Protein AF-A0A1F2PEK2-F1 (afdb_monomer_lite)

Secondary structure (DSSP, 8-state):
-PPTTHHHHHHHHHHHHHHSS--EEE-SSS-EEE-PPPTT--S------------------------

Structure (mmCIF, N/CA/C/O backbone):
data_AF-A0A1F2PEK2-F1
#
_entry.id   AF-A0A1F2PEK2-F1
#
loop_
_atom_site.group_PDB
_atom_site.id
_atom_site.type_symbol
_atom_site.label_atom_id
_atom_site.label_alt_id
_atom_site.label_comp_id
_atom_site.label_asym_id
_atom_site.label_entity_id
_atom_site.label_seq_id
_atom_site.pdbx_PDB_ins_code
_atom_site.Cartn_x
_atom_site.Cartn_y
_atom_site.Cartn_z
_atom_site.occupancy
_atom_site.B_iso_or_equiv
_atom_site.auth_seq_id
_atom_site.auth_comp_id
_atom_site.auth_asym_id
_atom_site.auth_atom_id
_atom_site.pdbx_PDB_model_num
ATOM 1 N N . MET A 1 1 ? 18.274 2.700 8.516 1.00 66.62 1 MET A N 1
ATOM 2 C CA . MET A 1 1 ? 18.065 2.278 7.118 1.00 66.62 1 MET A CA 1
ATOM 3 C C . MET A 1 1 ? 16.619 1.855 7.021 1.00 66.62 1 MET A C 1
ATOM 5 O O . MET A 1 1 ? 16.193 1.108 7.894 1.00 66.62 1 MET A O 1
ATOM 9 N N . ASP A 1 2 ? 15.876 2.351 6.038 1.00 78.00 2 ASP A N 1
ATOM 10 C CA . ASP A 1 2 ? 14.521 1.853 5.823 1.00 78.00 2 ASP A CA 1
ATOM 11 C C . ASP A 1 2 ? 14.580 0.392 5.379 1.00 78.00 2 ASP A C 1
ATOM 13 O O . ASP A 1 2 ? 15.351 0.017 4.494 1.00 78.00 2 ASP A O 1
ATOM 17 N N . GLU A 1 3 ? 13.791 -0.443 6.043 1.00 88.00 3 GLU A N 1
ATOM 18 C CA . GLU A 1 3 ? 13.719 -1.869 5.752 1.00 88.00 3 GLU A CA 1
ATOM 19 C C . GLU A 1 3 ? 13.089 -2.110 4.377 1.00 88.00 3 GLU A C 1
ATOM 21 O O . GLU A 1 3 ? 12.134 -1.432 3.989 1.00 88.00 3 GLU A O 1
ATOM 26 N N . LEU A 1 4 ? 13.556 -3.137 3.660 1.00 90.25 4 LEU A N 1
ATOM 27 C CA . LEU A 1 4 ? 12.941 -3.549 2.400 1.00 90.25 4 LEU A CA 1
ATOM 28 C C . LEU A 1 4 ? 11.438 -3.799 2.596 1.00 90.25 4 LEU A C 1
ATOM 30 O O . LEU A 1 4 ? 11.022 -4.581 3.456 1.00 90.25 4 LEU A O 1
ATOM 34 N N . GLY A 1 5 ? 10.622 -3.124 1.790 1.00 88.12 5 GLY A N 1
ATOM 35 C CA . GLY A 1 5 ? 9.164 -3.195 1.867 1.00 88.12 5 GLY A CA 1
ATOM 36 C C . GLY A 1 5 ? 8.525 -2.226 2.866 1.00 88.12 5 GLY A C 1
ATOM 37 O O . GLY A 1 5 ? 7.311 -2.302 3.059 1.00 88.12 5 GLY A O 1
ATOM 38 N N . SER A 1 6 ? 9.288 -1.304 3.468 1.00 91.75 6 SER A N 1
ATOM 39 C CA . SER A 1 6 ? 8.741 -0.228 4.307 1.00 91.75 6 SER A CA 1
ATOM 40 C C . SER A 1 6 ? 7.663 0.575 3.572 1.00 91.75 6 SER A C 1
ATOM 42 O O . SER A 1 6 ? 6.632 0.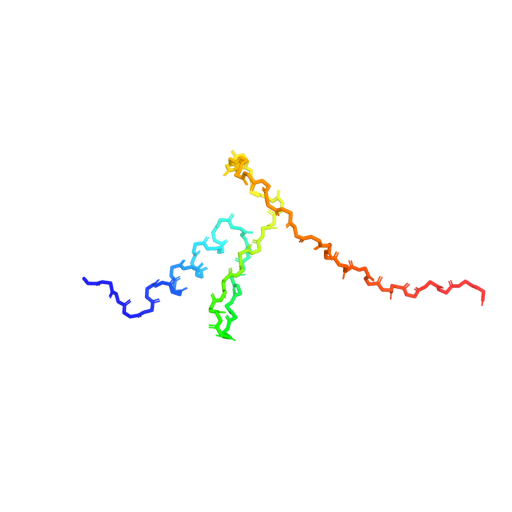860 4.165 1.00 91.75 6 SER A O 1
ATOM 44 N N . GLY A 1 7 ? 7.827 0.839 2.269 1.00 91.56 7 GLY A N 1
ATOM 45 C CA . GLY A 1 7 ? 6.830 1.518 1.432 1.00 91.56 7 GLY A CA 1
ATOM 46 C C . GLY A 1 7 ? 5.474 0.806 1.424 1.00 91.56 7 GLY A C 1
ATOM 47 O O . GLY A 1 7 ? 4.488 1.363 1.892 1.00 91.56 7 GLY A O 1
ATOM 48 N N . ILE A 1 8 ? 5.434 -0.457 0.985 1.00 93.12 8 ILE A N 1
ATOM 49 C CA . ILE A 1 8 ? 4.199 -1.262 0.946 1.00 93.12 8 ILE A CA 1
ATOM 50 C C . ILE A 1 8 ? 3.578 -1.396 2.341 1.00 93.12 8 ILE A C 1
ATOM 52 O O . ILE A 1 8 ? 2.374 -1.189 2.507 1.00 93.12 8 ILE A O 1
ATOM 56 N N . ARG A 1 9 ? 4.391 -1.694 3.365 1.00 94.19 9 ARG A N 1
ATOM 57 C CA . ARG A 1 9 ? 3.910 -1.843 4.748 1.00 94.19 9 ARG A CA 1
ATOM 58 C C . ARG A 1 9 ? 3.322 -0.543 5.292 1.00 94.19 9 ARG A C 1
ATOM 60 O O . ARG A 1 9 ? 2.247 -0.566 5.894 1.00 94.19 9 ARG A O 1
ATOM 67 N N . ASN A 1 10 ? 3.985 0.583 5.048 1.00 94.19 10 ASN A N 1
ATOM 68 C CA . ASN A 1 10 ? 3.509 1.896 5.463 1.00 94.19 10 ASN A CA 1
ATOM 69 C C . ASN A 1 10 ? 2.216 2.252 4.732 1.00 94.19 10 ASN A C 1
ATOM 71 O O . ASN A 1 10 ? 1.248 2.634 5.383 1.00 94.19 10 ASN A O 1
ATOM 75 N N . THR A 1 11 ? 2.145 2.060 3.415 1.00 94.44 11 THR A N 1
ATOM 76 C CA . THR A 1 11 ? 0.928 2.343 2.646 1.00 94.44 11 THR A CA 1
ATOM 77 C C . THR A 1 11 ? -0.252 1.504 3.136 1.00 94.44 11 THR A C 1
ATOM 79 O O . THR A 1 11 ? -1.324 2.061 3.352 1.00 94.44 11 THR A O 1
ATOM 82 N N . TYR A 1 12 ? -0.072 0.209 3.421 1.00 93.75 12 TYR A N 1
ATOM 83 C CA . TYR A 1 12 ? -1.135 -0.610 4.022 1.00 93.75 12 TYR A CA 1
ATOM 84 C C . TYR A 1 12 ? -1.570 -0.106 5.402 1.00 93.75 12 TYR A C 1
ATOM 86 O O . TYR A 1 12 ? -2.769 -0.025 5.679 1.00 93.75 12 TYR A O 1
ATOM 94 N N . LYS A 1 13 ? -0.610 0.244 6.266 1.00 92.38 13 LYS A N 1
ATOM 95 C CA . LYS A 1 13 ? -0.886 0.745 7.617 1.00 92.38 13 LYS A CA 1
ATOM 96 C C . LYS A 1 13 ? -1.663 2.058 7.569 1.00 92.38 13 LYS A C 1
ATOM 98 O O . LYS A 1 13 ? -2.718 2.171 8.185 1.00 92.38 13 LYS A O 1
ATOM 103 N N . TYR A 1 14 ? -1.152 3.039 6.834 1.00 92.31 14 TYR A N 1
ATOM 104 C CA . TYR A 1 14 ? -1.689 4.394 6.848 1.00 92.31 14 TYR A CA 1
ATOM 105 C C . TYR A 1 14 ? -2.950 4.541 5.997 1.00 92.31 14 TYR A C 1
ATOM 107 O O . TYR A 1 14 ? -3.872 5.218 6.436 1.00 92.31 14 TYR A O 1
ATOM 115 N N . CYS A 1 15 ? -3.066 3.853 4.855 1.00 90.56 15 CYS A N 1
ATOM 116 C CA . CYS A 1 15 ? -4.305 3.855 4.068 1.00 90.56 15 CYS A CA 1
ATOM 117 C C . CYS A 1 15 ? -5.487 3.378 4.923 1.00 90.56 15 CYS A C 1
ATOM 119 O O . CYS A 1 15 ? -6.500 4.062 5.019 1.00 90.56 15 CYS A O 1
ATOM 121 N N . LYS A 1 16 ? -5.317 2.286 5.677 1.00 86.50 16 LYS A N 1
ATOM 122 C CA . LYS A 1 16 ? -6.367 1.796 6.574 1.00 86.50 16 LYS A CA 1
ATOM 123 C C . LYS A 1 16 ? -6.733 2.799 7.676 1.00 86.50 16 LYS A C 1
ATOM 125 O O . LYS A 1 16 ? -7.910 2.934 7.986 1.00 86.50 16 LYS A O 1
ATOM 130 N N . ILE A 1 17 ? -5.746 3.484 8.263 1.00 90.44 17 ILE A N 1
ATOM 131 C CA . ILE A 1 17 ? -5.968 4.463 9.343 1.00 90.44 17 ILE A CA 1
ATOM 132 C C . ILE A 1 17 ? -6.710 5.703 8.831 1.00 90.44 17 ILE A C 1
ATOM 134 O O . ILE A 1 17 ? -7.593 6.200 9.523 1.00 90.44 17 ILE A O 1
ATOM 138 N N . TYR A 1 18 ? -6.362 6.196 7.640 1.00 87.62 18 TYR A N 1
ATOM 139 C CA . TYR A 1 18 ? -6.858 7.484 7.149 1.00 87.62 18 TYR A CA 1
ATOM 140 C C . TYR A 1 18 ? -8.071 7.382 6.223 1.00 87.62 18 TYR A C 1
ATOM 142 O O . TYR A 1 18 ? -8.909 8.277 6.240 1.00 87.62 18 TYR A O 1
ATOM 150 N N . SER A 1 19 ? -8.192 6.321 5.420 1.00 86.31 19 SER A N 1
ATOM 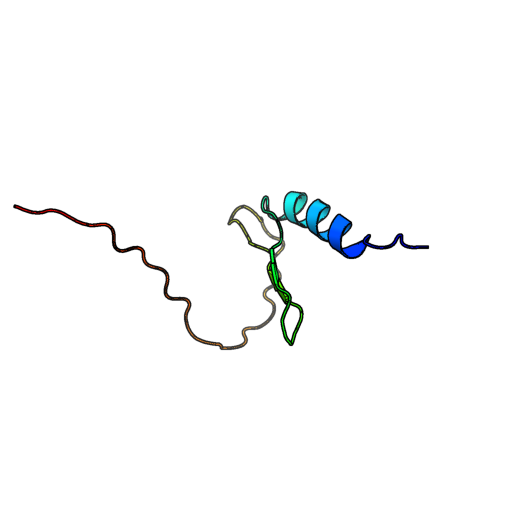151 C CA . SER A 1 19 ? -9.313 6.158 4.482 1.00 86.31 19 SER A CA 1
ATOM 152 C C . SER A 1 19 ? -10.302 5.063 4.882 1.00 86.31 19 SER A C 1
ATOM 154 O O . SER A 1 19 ? -11.360 4.927 4.258 1.00 86.31 19 SER A O 1
ATOM 156 N N . GLY A 1 20 ? -9.965 4.265 5.901 1.00 87.62 20 GLY A N 1
ATOM 157 C CA . GLY A 1 20 ? -10.750 3.105 6.328 1.00 87.62 20 GLY A CA 1
ATOM 158 C C . GLY A 1 20 ? -10.696 1.929 5.349 1.00 87.62 20 GLY A C 1
ATOM 159 O O . GLY A 1 20 ? -11.361 0.919 5.569 1.00 87.62 20 GLY A O 1
ATOM 160 N N . THR A 1 21 ? -9.911 2.033 4.275 1.00 89.31 21 THR A N 1
ATOM 161 C CA . THR A 1 21 ? -9.847 1.034 3.203 1.00 89.31 21 THR A CA 1
ATOM 162 C C . THR A 1 21 ? -8.408 0.602 2.929 1.00 89.31 21 THR A C 1
ATOM 164 O O . THR A 1 21 ? -7.449 1.243 3.360 1.00 89.31 21 THR A O 1
ATOM 167 N N . ALA A 1 22 ? -8.244 -0.538 2.257 1.00 92.62 22 ALA A N 1
ATOM 168 C CA . ALA A 1 22 ? -6.934 -1.037 1.857 1.00 92.62 22 ALA A CA 1
ATOM 169 C C . ALA A 1 22 ? -6.501 -0.423 0.510 1.00 92.62 22 ALA A C 1
ATOM 171 O O . ALA A 1 22 ? -7.348 -0.234 -0.365 1.00 92.62 22 ALA A O 1
ATOM 172 N N . PRO A 1 23 ? -5.199 -0.155 0.316 1.00 94.81 23 PRO A N 1
ATOM 173 C CA . PRO A 1 23 ? -4.673 0.294 -0.965 1.00 94.81 23 PRO A CA 1
ATOM 174 C C . PRO A 1 23 ? -4.703 -0.853 -1.985 1.00 94.81 23 PRO A C 1
ATOM 176 O O . PRO A 1 23 ? -4.575 -2.025 -1.618 1.00 94.81 23 PRO A O 1
ATOM 179 N N . ILE A 1 24 ? -4.823 -0.515 -3.268 1.00 95.88 24 ILE A N 1
ATOM 180 C CA . ILE A 1 24 ? -4.725 -1.472 -4.379 1.00 95.88 24 ILE A CA 1
ATOM 181 C C . ILE A 1 24 ? -3.442 -1.180 -5.149 1.00 95.88 24 ILE A C 1
ATOM 183 O O . ILE A 1 24 ? -3.231 -0.055 -5.604 1.00 95.88 24 ILE A O 1
ATOM 187 N N . PHE A 1 25 ? -2.609 -2.200 -5.319 1.00 95.50 25 PHE A N 1
ATOM 188 C CA . PHE A 1 25 ? -1.383 -2.131 -6.105 1.00 95.50 25 PHE A CA 1
ATOM 189 C C . PHE A 1 25 ? -1.593 -2.855 -7.429 1.00 95.50 25 PHE A C 1
ATOM 191 O O . PHE A 1 25 ? -2.051 -3.997 -7.444 1.00 95.50 25 PHE A O 1
ATOM 198 N N . ILE A 1 26 ? -1.287 -2.178 -8.532 1.00 96.50 26 ILE A N 1
ATOM 199 C CA . ILE A 1 26 ? -1.406 -2.730 -9.880 1.00 96.50 26 ILE A CA 1
ATOM 200 C C . ILE A 1 26 ? -0.034 -2.644 -10.535 1.00 96.50 26 ILE A C 1
ATOM 202 O O . ILE A 1 26 ? 0.487 -1.551 -10.776 1.00 96.50 26 ILE A O 1
ATOM 206 N N . GLU A 1 27 ? 0.532 -3.810 -10.826 1.00 95.00 27 GLU A N 1
ATOM 207 C CA . GLU A 1 27 ? 1.751 -3.946 -11.612 1.00 95.00 27 GLU A CA 1
ATOM 208 C C . GLU A 1 27 ? 1.391 -4.014 -13.100 1.00 95.00 27 GLU A C 1
ATOM 210 O O . GLU A 1 27 ? 0.531 -4.782 -13.528 1.00 95.00 27 GLU A O 1
ATOM 215 N N . GLY A 1 28 ? 2.034 -3.164 -13.888 1.00 92.81 28 GLY A N 1
ATOM 216 C CA . GLY A 1 28 ? 1.916 -3.088 -15.338 1.00 92.81 28 GLY A CA 1
ATOM 217 C C . GLY A 1 28 ? 3.122 -2.328 -15.880 1.00 92.81 28 GLY A C 1
ATOM 218 O O . GLY A 1 28 ? 4.090 -2.131 -15.150 1.00 92.81 28 GLY A O 1
ATOM 219 N N . ASP A 1 29 ? 3.051 -1.846 -17.122 1.00 96.75 29 ASP A N 1
ATOM 220 C CA . ASP A 1 29 ? 4.114 -1.007 -17.711 1.00 96.75 29 ASP A CA 1
ATOM 221 C C . ASP A 1 29 ? 4.449 0.215 -16.830 1.00 96.75 29 ASP A C 1
ATOM 223 O O . ASP A 1 29 ? 5.598 0.614 -16.670 1.00 96.75 29 ASP A O 1
ATOM 227 N N . VAL A 1 30 ? 3.429 0.743 -16.147 1.00 95.69 30 VAL A N 1
ATOM 228 C CA . VAL A 1 30 ? 3.581 1.720 -15.070 1.00 95.69 30 VAL A CA 1
ATOM 229 C C . VAL A 1 30 ? 2.961 1.154 -13.800 1.00 95.69 30 VAL A C 1
ATOM 231 O O . VAL A 1 30 ? 1.786 0.780 -13.792 1.00 95.69 30 VAL A O 1
ATOM 234 N N . PHE A 1 31 ? 3.735 1.145 -12.716 1.00 95.38 31 PHE A N 1
ATOM 235 C CA . PHE A 1 31 ? 3.242 0.798 -11.387 1.00 95.38 31 PHE A CA 1
ATOM 236 C C . PHE A 1 31 ? 2.231 1.840 -10.897 1.00 95.38 31 PHE A C 1
ATOM 238 O O . PHE A 1 31 ? 2.521 3.040 -10.873 1.00 95.38 31 PHE A O 1
ATOM 245 N N . ARG A 1 32 ? 1.044 1.386 -10.484 1.00 95.62 32 ARG A N 1
ATOM 246 C CA . ARG A 1 32 ? -0.025 2.252 -9.966 1.00 95.62 32 ARG A CA 1
ATOM 247 C C . ARG A 1 32 ? -0.441 1.820 -8.567 1.00 95.62 32 ARG A C 1
ATOM 249 O O . ARG A 1 32 ? -0.561 0.633 -8.278 1.00 95.62 32 ARG A O 1
ATOM 256 N N . THR A 1 33 ? -0.721 2.805 -7.718 1.00 95.31 33 THR A N 1
ATOM 257 C CA . THR A 1 33 ? -1.337 2.610 -6.400 1.00 95.31 33 THR A CA 1
ATOM 258 C C . THR A 1 33 ? -2.647 3.388 -6.348 1.00 95.31 33 THR A C 1
ATOM 260 O O . THR A 1 33 ? -2.654 4.589 -6.610 1.00 95.31 33 THR A O 1
ATOM 263 N N . ILE A 1 34 ? -3.747 2.719 -6.011 1.00 94.06 34 ILE A N 1
ATOM 264 C CA . ILE A 1 34 ? -5.068 3.336 -5.845 1.00 94.06 34 ILE A CA 1
ATOM 265 C C . ILE A 1 34 ? -5.391 3.373 -4.351 1.00 94.06 34 ILE A C 1
ATOM 267 O O . ILE A 1 34 ? -5.412 2.332 -3.694 1.00 94.06 34 ILE A O 1
ATOM 271 N N . ILE A 1 35 ? -5.651 4.573 -3.828 1.00 93.38 35 ILE A N 1
ATOM 272 C CA . ILE A 1 35 ? -6.110 4.802 -2.454 1.00 93.38 35 ILE A CA 1
ATOM 273 C C . ILE A 1 35 ? -7.622 5.053 -2.503 1.00 93.38 35 ILE A C 1
ATOM 275 O O . ILE A 1 35 ? -8.033 6.120 -2.964 1.00 93.38 35 ILE A O 1
ATOM 279 N N . PRO A 1 36 ? -8.470 4.101 -2.075 1.00 89.88 36 PRO A N 1
ATOM 280 C CA . PRO A 1 36 ? -9.908 4.318 -2.054 1.00 89.88 36 PRO A CA 1
ATOM 281 C C . PRO A 1 36 ? -10.247 5.331 -0.959 1.00 89.88 36 PRO A C 1
ATOM 283 O O . PRO A 1 36 ? -9.774 5.214 0.172 1.00 89.88 36 PRO A O 1
ATOM 286 N N . LEU A 1 37 ? -11.079 6.318 -1.278 1.00 85.81 37 LEU A N 1
ATOM 287 C CA . LEU A 1 37 ? -11.582 7.282 -0.305 1.00 85.81 37 LEU A CA 1
ATOM 288 C C . LEU A 1 37 ? -13.020 6.908 0.050 1.00 85.81 37 LEU A C 1
ATOM 290 O O . LEU A 1 37 ? -13.892 6.883 -0.817 1.00 85.81 37 LEU A O 1
ATOM 294 N N . SER A 1 38 ? -13.271 6.601 1.322 1.00 71.88 38 SER A N 1
ATOM 295 C CA . SER A 1 38 ? -14.632 6.599 1.854 1.00 71.88 38 SER A CA 1
ATOM 296 C C . SER A 1 38 ? -14.999 8.034 2.243 1.00 71.88 38 SER A C 1
ATOM 298 O O . SER A 1 38 ? -14.137 8.807 2.657 1.00 71.88 38 SER A O 1
ATOM 300 N N . MET A 1 39 ? -16.274 8.410 2.127 1.00 67.38 39 MET A N 1
ATOM 301 C CA . MET A 1 39 ? -16.775 9.772 2.402 1.00 67.38 39 MET A CA 1
ATOM 302 C C . MET A 1 39 ? -16.601 10.232 3.871 1.00 67.38 39 MET A C 1
ATOM 304 O O . MET A 1 39 ? -17.065 11.298 4.252 1.00 67.38 39 MET A O 1
ATOM 308 N N . VAL A 1 40 ? -15.913 9.446 4.705 1.00 57.75 40 VAL A N 1
ATOM 309 C CA . VAL A 1 40 ? -15.666 9.698 6.132 1.00 57.75 40 VAL A CA 1
ATOM 310 C C . VAL A 1 40 ? -14.377 10.511 6.372 1.00 57.75 40 VAL A C 1
ATOM 312 O O . VAL A 1 40 ? -14.052 10.840 7.509 1.00 57.75 40 VAL A O 1
ATOM 315 N N . ALA A 1 41 ? -13.634 10.885 5.325 1.00 56.31 41 ALA A N 1
ATOM 316 C CA . ALA A 1 41 ? -12.458 11.747 5.454 1.00 56.31 41 ALA A CA 1
ATOM 317 C C . ALA A 1 41 ? -12.872 13.227 5.573 1.00 56.31 41 ALA A C 1
ATOM 319 O O . ALA A 1 41 ? -12.933 13.956 4.585 1.00 56.31 41 ALA A O 1
ATOM 320 N N . GLY A 1 42 ? -13.189 13.65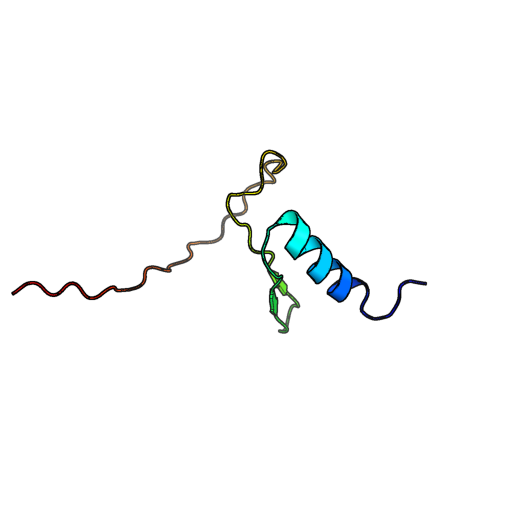0 6.798 1.00 53.88 42 GLY A N 1
ATOM 321 C CA . GLY A 1 42 ? -13.476 15.043 7.132 1.00 53.88 42 GLY A CA 1
ATOM 322 C C . GLY A 1 42 ? -12.314 15.998 6.818 1.00 53.88 42 GLY A C 1
ATOM 323 O O . GLY A 1 42 ? -11.151 15.696 7.082 1.00 53.88 42 GLY A O 1
ATOM 324 N N . ASP A 1 43 ? -12.673 17.153 6.253 1.00 54.53 43 ASP A N 1
ATOM 325 C CA . ASP A 1 43 ? -12.021 18.474 6.282 1.00 54.53 43 ASP A CA 1
ATOM 326 C C . ASP A 1 43 ? -10.529 18.646 5.936 1.00 54.53 43 ASP A C 1
ATOM 328 O O . ASP A 1 43 ? -10.020 19.757 6.059 1.00 54.53 43 ASP A O 1
ATOM 332 N N . GLN A 1 44 ? -9.815 17.632 5.439 1.00 54.09 44 GLN A N 1
ATOM 333 C CA . GLN A 1 44 ? -8.404 17.784 5.021 1.00 54.09 44 GLN A CA 1
ATOM 334 C C . GLN A 1 44 ? -8.145 17.439 3.549 1.00 54.09 44 GLN A C 1
ATOM 336 O O . GLN A 1 44 ? -7.073 16.957 3.190 1.00 54.09 44 GLN A O 1
ATOM 341 N N . ALA A 1 45 ? -9.117 17.701 2.673 1.00 50.16 45 ALA A N 1
ATOM 342 C CA . ALA A 1 45 ? -8.884 17.729 1.233 1.00 50.16 45 ALA A CA 1
ATOM 343 C C . ALA A 1 45 ? -8.715 19.187 0.785 1.00 50.16 45 ALA A C 1
ATOM 345 O O . ALA A 1 45 ? -9.692 19.899 0.555 1.00 50.16 45 ALA A O 1
ATOM 346 N N . THR A 1 46 ? -7.470 19.652 0.657 1.00 42.94 46 THR A N 1
ATOM 347 C CA . THR A 1 46 ? -7.200 20.848 -0.148 1.00 42.94 46 THR A CA 1
ATOM 348 C C . THR A 1 46 ? -7.598 20.547 -1.600 1.00 42.94 46 THR A C 1
ATOM 350 O O . THR A 1 46 ? -7.242 19.483 -2.118 1.00 42.94 46 THR A O 1
ATOM 353 N N . PRO A 1 47 ? -8.341 21.433 -2.289 1.00 43.34 47 PRO A N 1
ATOM 354 C CA . PRO A 1 47 ? -8.713 21.211 -3.680 1.00 43.34 47 PRO A CA 1
ATOM 355 C C . PRO A 1 47 ? -7.458 21.314 -4.555 1.00 43.34 47 PRO A C 1
ATOM 357 O O . PRO A 1 47 ? -7.052 22.402 -4.957 1.00 43.34 47 PRO A O 1
ATOM 360 N N . THR A 1 48 ? -6.808 20.185 -4.839 1.00 40.56 48 THR A N 1
ATOM 361 C CA . THR A 1 48 ? -5.753 20.136 -5.855 1.00 40.56 48 THR A CA 1
ATOM 362 C C . THR A 1 48 ? -6.390 19.857 -7.208 1.00 40.56 48 THR A C 1
ATOM 364 O O . THR A 1 48 ? -6.819 18.743 -7.488 1.00 40.56 48 THR A O 1
ATOM 367 N N . ALA A 1 49 ? -6.467 20.940 -7.982 1.00 44.72 49 ALA A N 1
ATOM 368 C CA . ALA A 1 49 ? -6.543 21.061 -9.434 1.00 44.72 49 ALA A CA 1
ATOM 369 C C . ALA A 1 49 ? -7.071 19.856 -10.237 1.00 44.72 49 ALA A C 1
ATOM 371 O O . ALA A 1 49 ? -6.418 18.829 -10.413 1.00 44.72 49 ALA A O 1
ATOM 372 N N . GLU A 1 50 ? -8.231 20.095 -10.838 1.00 46.81 50 GLU A N 1
ATOM 373 C CA . GLU A 1 50 ? -8.795 19.391 -11.981 1.00 46.81 50 GLU A CA 1
ATOM 374 C C . GLU A 1 50 ? -7.733 19.047 -13.046 1.00 46.81 50 GLU A C 1
ATOM 376 O O . GLU A 1 50 ? -7.071 19.928 -13.595 1.00 46.81 50 GLU A O 1
ATOM 381 N N . SER A 1 51 ? -7.641 17.772 -13.434 1.00 44.16 51 SER A N 1
ATOM 382 C CA . SER A 1 51 ? -7.217 17.418 -14.791 1.00 44.16 51 SER A CA 1
ATOM 383 C C . SER A 1 51 ? -8.261 16.484 -15.402 1.00 44.16 51 SER A C 1
ATOM 385 O O . SER A 1 51 ? -8.601 15.435 -14.857 1.00 44.16 51 SER A O 1
ATOM 387 N N . LYS A 1 52 ? -8.851 16.950 -16.506 1.00 43.50 52 LYS A N 1
ATOM 388 C CA . LYS A 1 52 ? -9.888 16.275 -17.291 1.00 43.50 52 LYS A CA 1
ATOM 389 C C . LYS A 1 52 ? -9.425 14.891 -17.753 1.00 43.50 52 LYS A C 1
ATOM 391 O O . LYS A 1 52 ? -8.449 14.786 -18.488 1.00 43.50 52 LYS A O 1
ATOM 396 N N . GLY A 1 53 ? -10.232 13.873 -17.463 1.00 37.59 53 GLY A N 1
ATOM 397 C CA . GLY A 1 53 ? -10.124 12.547 -18.068 1.00 37.59 53 GLY A CA 1
ATOM 398 C C . GLY A 1 53 ? -11.351 11.675 -17.791 1.00 37.59 53 GLY A C 1
ATOM 399 O O . GLY A 1 53 ? -11.271 10.828 -16.923 1.00 37.59 53 GLY A O 1
ATOM 400 N N . GLN A 1 54 ? -12.460 11.965 -18.491 1.00 43.50 54 GLN A N 1
ATOM 401 C CA . GLN A 1 54 ? -13.582 11.113 -18.976 1.00 43.50 54 GLN A CA 1
ATOM 402 C C . GLN A 1 54 ? -14.087 9.878 -18.154 1.00 43.50 54 GLN A C 1
ATOM 404 O O . GLN A 1 54 ? -13.329 9.196 -17.478 1.00 43.50 54 GLN A O 1
ATOM 409 N N . PRO A 1 55 ? -15.399 9.551 -18.213 1.00 42.22 55 PRO A N 1
ATOM 410 C CA . PRO A 1 55 ? -16.184 9.081 -17.062 1.00 42.22 55 PRO A CA 1
ATOM 411 C C . PRO A 1 55 ? -16.086 7.580 -16.731 1.00 42.22 55 PRO A C 1
ATOM 413 O O . PRO A 1 55 ? -16.113 6.718 -17.606 1.00 42.22 55 PRO A O 1
ATOM 416 N N . PHE A 1 56 ? -16.107 7.274 -15.430 1.00 37.09 56 PHE A N 1
ATOM 417 C CA . PHE A 1 56 ? -16.285 5.929 -14.874 1.00 37.09 56 PHE A CA 1
ATOM 418 C C . PHE A 1 56 ? -17.758 5.501 -15.018 1.00 37.09 56 PHE A C 1
ATOM 420 O O . PHE A 1 56 ? -18.626 6.015 -14.315 1.00 37.09 56 PHE A O 1
ATOM 427 N N . HIS A 1 57 ? -18.066 4.581 -15.938 1.00 34.88 57 HIS A N 1
ATOM 428 C CA . HIS A 1 57 ? -19.378 3.927 -15.990 1.00 34.88 57 HIS A CA 1
ATOM 429 C C . HIS A 1 57 ? -19.368 2.711 -15.060 1.00 34.88 57 HIS A C 1
ATOM 431 O O . HIS A 1 57 ? -18.817 1.665 -15.397 1.00 34.88 57 HIS A O 1
ATOM 437 N N . LEU A 1 58 ? -20.003 2.837 -13.895 1.00 42.56 58 LEU A N 1
ATOM 438 C CA . LEU A 1 58 ? -20.416 1.686 -13.101 1.00 42.56 58 LEU A CA 1
ATOM 439 C C . LEU A 1 58 ? -21.849 1.905 -12.624 1.00 42.56 58 LEU A C 1
ATOM 441 O O . LEU A 1 58 ? -22.089 2.529 -11.596 1.00 42.56 58 LEU A O 1
ATOM 445 N N . ALA A 1 59 ? -22.802 1.364 -13.375 1.00 38.84 59 ALA A N 1
ATOM 446 C CA . ALA A 1 59 ? -24.138 1.108 -12.867 1.00 38.84 59 ALA A CA 1
ATOM 447 C C . ALA A 1 59 ? -24.509 -0.339 -13.195 1.00 38.84 59 ALA A C 1
ATOM 449 O O . ALA A 1 59 ? -24.816 -0.704 -14.328 1.00 38.84 59 ALA A O 1
ATOM 450 N N . SER A 1 60 ? -24.402 -1.153 -12.148 1.00 49.88 60 SER A N 1
ATOM 45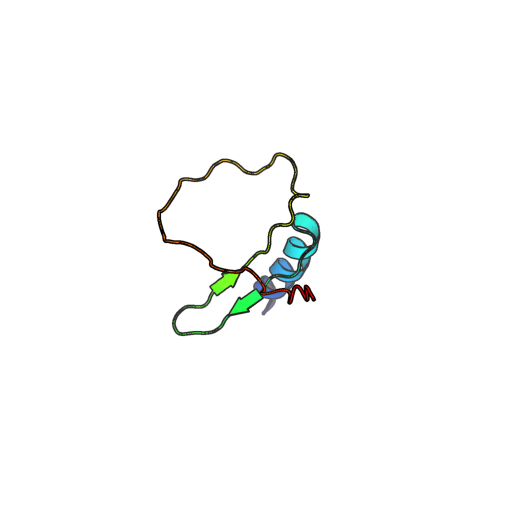1 C CA . SER A 1 60 ? -25.046 -2.449 -11.973 1.00 49.88 60 SER A CA 1
ATOM 452 C C . SER A 1 60 ? -26.457 -2.454 -12.571 1.00 49.88 60 SER A C 1
ATOM 454 O O . SER A 1 60 ? -27.304 -1.656 -12.172 1.00 49.88 60 SER A O 1
ATOM 456 N N . THR A 1 61 ? -26.729 -3.362 -13.510 1.00 46.34 61 THR A N 1
ATOM 457 C CA . THR A 1 61 ? -28.108 -3.674 -13.904 1.00 46.34 61 THR A CA 1
ATOM 458 C C . THR A 1 61 ? -28.706 -4.584 -12.835 1.00 46.34 61 THR A C 1
ATOM 460 O O . THR A 1 61 ? -28.508 -5.799 -12.851 1.00 46.34 61 THR A O 1
ATOM 463 N N . ALA A 1 62 ? -29.427 -3.990 -11.885 1.00 41.59 62 ALA A N 1
ATOM 464 C CA . ALA A 1 62 ? -30.400 -4.717 -11.084 1.00 41.59 62 ALA A CA 1
ATOM 465 C C . ALA A 1 62 ? -31.604 -5.040 -11.980 1.00 41.59 62 ALA A C 1
ATOM 467 O O . ALA A 1 62 ? -32.180 -4.148 -12.603 1.00 41.59 62 ALA A O 1
ATOM 468 N N . LYS A 1 63 ? -31.954 -6.327 -12.073 1.00 47.50 63 LYS A N 1
ATOM 469 C CA . LYS A 1 63 ? -33.182 -6.787 -12.725 1.00 47.50 63 LYS A CA 1
ATOM 470 C C . LYS A 1 63 ? -34.377 -6.220 -11.959 1.00 47.50 63 LYS A C 1
ATOM 472 O O . LYS A 1 63 ? -34.447 -6.381 -10.743 1.00 47.50 63 LYS A O 1
ATOM 477 N N . VAL A 1 64 ? -35.291 -5.570 -12.670 1.00 41.00 64 VAL A N 1
ATOM 478 C CA . VAL A 1 64 ? -36.606 -5.193 -12.151 1.00 41.00 64 VAL A CA 1
ATOM 479 C C . VAL A 1 64 ? -37.617 -6.030 -12.921 1.00 41.00 64 VAL A C 1
ATOM 481 O O . VAL A 1 64 ? -37.846 -5.786 -14.103 1.00 41.00 64 VAL A O 1
ATOM 484 N N . ASP A 1 65 ? -38.163 -7.045 -12.258 1.00 42.06 65 ASP A N 1
ATOM 485 C CA . ASP A 1 65 ? -39.310 -7.798 -12.752 1.00 42.06 65 ASP A CA 1
ATOM 486 C C . ASP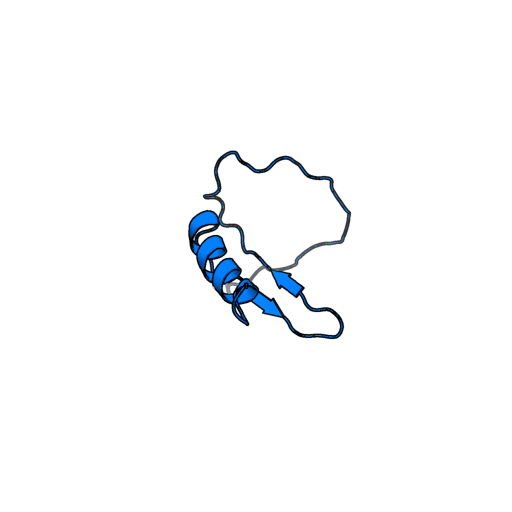 A 1 65 ? -40.570 -6.940 -12.571 1.00 42.06 65 ASP A C 1
ATOM 488 O O . ASP A 1 65 ? -40.862 -6.487 -11.460 1.00 42.06 65 ASP A O 1
ATOM 492 N N . VAL A 1 66 ? -41.315 -6.713 -13.657 1.00 41.09 66 VAL A N 1
ATOM 493 C CA . VAL A 1 66 ? -42.688 -6.191 -13.618 1.00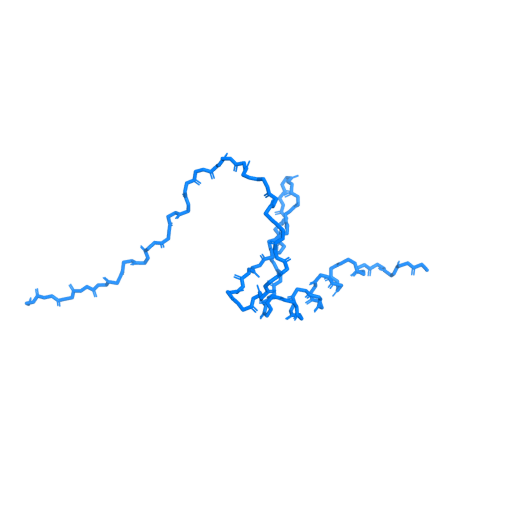 41.09 66 VAL A CA 1
ATOM 494 C C . VAL A 1 66 ? -43.537 -6.953 -14.646 1.00 41.09 66 VAL A C 1
ATOM 496 O O . VAL A 1 66 ? -43.286 -6.842 -15.846 1.00 41.09 66 VAL A O 1
ATOM 499 N N . PHE A 1 67 ? -44.553 -7.641 -14.103 1.00 50.41 67 PHE A N 1
ATOM 500 C CA . PHE A 1 67 ? -45.582 -8.540 -14.668 1.00 50.41 67 PHE A CA 1
ATOM 501 C C . PHE A 1 67 ? -45.181 -9.986 -14.973 1.00 50.41 67 PHE A C 1
ATOM 503 O O . PHE A 1 67 ? -44.432 -10.233 -15.941 1.00 50.41 67 PHE A O 1
#

Foldseek 3Di:
DQDVCNVVVVQQVVLCVQQVDGWDWDDDPDTDIDRDHDPPRPDPDDDDDDDDDDDDDDDDPDDDDDD

Sequence (67 aa):
MDELGSGIRNTYKYCKIYSGTAPIFIEGDVFRTIIPLSMVAGDQATPTAESKGQPFHLASTAKVDVF

Radius of gyration: 17.64 Å; chains: 1; bounding box: 64×30×28 Å

Organism: NCBI:txid52694

pLDDT: mean 71.35, std 23.05, range [34.88, 96.75]